Protein AF-A0A933YZV3-F1 (afdb_monomer)

Nearest PDB structures (foldseek):
  3caz-assembly1_A  TM=2.658E-01  e=4.835E+00  Galdieria sulphuraria

Secondary structure (DSSP, 8-state):
-HHHHHHHHHHHHHHHHTTT-TTHHHHHHHHHHHHHHHHHHHHTSS--HHHHHHHHHHHHHHHHHHHHHHHHHT-SS--SS-HHHHHHHHHHHHHHHHHHHHTT-THHHHHHHHHHHHHHHHHHHS---

Foldseek 3Di:
DVLVVVLVVLVVVLVVPVPPDPCSLLSVLVSQLSVLVVVCCVPVVDDDVLSNVLSVVSSVLSVVLSVVVVVQVPDPDHDPDPVNLLSVLVSLQSQLVSCCVVVVHCVSNVRSVVSSVVSVVVCVVDPPD

pLDDT: mean 77.7, std 8.04, range [41.53, 88.25]

Radius of gyration: 16.16 Å; Cα contacts (8 Å, |Δi|>4): 110; chains: 1; bounding box: 32×34×43 Å

Mean predicted aligned error: 8.41 Å

Sequence (129 aa):
MFAAVVLSALIALYDVYHKGNPFSVLLMAGCRLMVYVVAASGVAGNVSGAVMLAGSIQFGYIILLSMVARQENSRPQGYPFPVIPFMLAGICLLDGVCLAVLLQSGVWLVAGAAGTVMVMAGQRYVRGD

Structure (mmCIF, N/CA/C/O backbone):
data_AF-A0A933YZV3-F1
#
_entry.id   AF-A0A933YZV3-F1
#
loop_
_atom_site.group_PDB
_atom_site.id
_atom_site.type_symbol
_atom_site.label_atom_id
_atom_site.label_alt_id
_atom_site.label_comp_id
_atom_site.label_asym_id
_atom_site.label_entity_id
_atom_site.label_seq_id
_atom_site.pdbx_PDB_ins_code
_atom_site.Cartn_x
_atom_site.Cartn_y
_atom_site.Cartn_z
_atom_site.occupancy
_atom_site.B_iso_or_equiv
_atom_site.auth_seq_id
_atom_site.auth_comp_id
_atom_site.auth_asym_id
_atom_site.auth_atom_id
_atom_site.pdbx_PDB_model_num
ATOM 1 N N . MET A 1 1 ? -0.049 -17.061 -15.528 1.00 61.19 1 MET A N 1
ATOM 2 C CA . MET A 1 1 ? -1.407 -17.660 -15.568 1.00 61.19 1 MET A CA 1
ATOM 3 C C . MET A 1 1 ? -1.802 -18.261 -14.217 1.00 61.19 1 MET A C 1
ATOM 5 O O . MET A 1 1 ? -2.755 -17.772 -13.631 1.00 61.19 1 MET A O 1
ATOM 9 N N . PHE A 1 2 ? -1.047 -19.218 -13.658 1.00 73.38 2 PHE A N 1
ATOM 10 C CA . PHE A 1 2 ? -1.354 -19.835 -12.351 1.00 73.38 2 PHE A CA 1
ATOM 11 C C . PHE A 1 2 ? -1.512 -18.847 -11.179 1.00 73.38 2 PHE A C 1
ATOM 13 O O . PHE A 1 2 ? -2.450 -18.977 -10.401 1.00 73.38 2 PHE A O 1
ATOM 20 N N . ALA A 1 3 ? -0.662 -17.819 -11.079 1.00 71.06 3 ALA A N 1
ATOM 21 C CA . ALA A 1 3 ? -0.727 -16.849 -9.979 1.00 71.06 3 ALA A CA 1
ATOM 22 C C . ALA A 1 3 ? -2.057 -16.064 -9.927 1.00 71.06 3 ALA A C 1
ATOM 24 O O . ALA A 1 3 ? -2.571 -15.793 -8.847 1.00 71.06 3 ALA A O 1
ATOM 25 N N . ALA A 1 4 ? -2.661 -15.755 -11.081 1.00 73.75 4 ALA A N 1
ATOM 26 C CA . ALA A 1 4 ? -3.940 -15.041 -11.142 1.00 73.75 4 ALA A CA 1
ATOM 27 C C . ALA A 1 4 ? -5.117 -15.914 -10.672 1.00 73.75 4 ALA A C 1
ATOM 29 O O . ALA A 1 4 ? -6.042 -15.417 -10.029 1.00 73.75 4 ALA A O 1
ATOM 30 N N . VAL A 1 5 ? -5.059 -17.223 -10.945 1.00 78.94 5 VAL A N 1
ATOM 31 C CA . VAL A 1 5 ? -6.049 -18.194 -10.455 1.00 78.94 5 VAL A CA 1
ATOM 32 C C . VAL A 1 5 ? -5.946 -18.330 -8.936 1.00 78.94 5 VAL A C 1
ATOM 34 O O . VAL A 1 5 ? -6.964 -18.274 -8.252 1.00 78.94 5 VAL A O 1
ATOM 37 N N . VAL A 1 6 ? -4.723 -18.427 -8.400 1.00 77.81 6 VAL A N 1
ATOM 38 C CA . VAL A 1 6 ? -4.487 -18.492 -6.947 1.00 77.81 6 VAL A CA 1
ATOM 39 C C . VAL A 1 6 ? -4.959 -17.216 -6.249 1.00 77.81 6 VAL A C 1
ATOM 41 O O . VAL A 1 6 ? -5.623 -17.301 -5.219 1.00 77.81 6 VAL A O 1
ATOM 44 N N . LEU A 1 7 ? -4.691 -16.040 -6.826 1.00 78.06 7 LEU A N 1
ATOM 45 C CA . LEU A 1 7 ? -5.203 -14.769 -6.313 1.00 78.06 7 LEU A CA 1
ATOM 46 C C . LEU A 1 7 ? -6.739 -14.740 -6.307 1.00 78.06 7 LEU A C 1
ATOM 48 O O . LEU A 1 7 ? -7.341 -14.386 -5.300 1.00 78.06 7 LEU A O 1
ATOM 52 N N . SER A 1 8 ? -7.375 -15.138 -7.410 1.00 78.06 8 SER A N 1
ATOM 53 C CA . SER A 1 8 ? -8.841 -15.141 -7.518 1.00 78.06 8 SER A CA 1
ATOM 54 C C . SER A 1 8 ? -9.478 -16.087 -6.496 1.00 78.06 8 SER A C 1
ATOM 56 O O . SER A 1 8 ? -10.468 -15.734 -5.858 1.00 78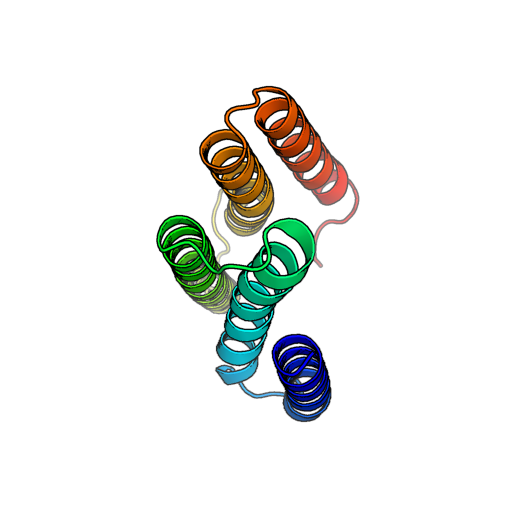.06 8 SER A O 1
ATOM 58 N N . ALA A 1 9 ? -8.872 -17.257 -6.280 1.00 79.38 9 ALA A N 1
ATOM 59 C CA . ALA A 1 9 ? -9.299 -18.198 -5.251 1.00 79.38 9 ALA A CA 1
ATOM 60 C C . ALA A 1 9 ? -9.128 -17.625 -3.833 1.00 79.38 9 ALA A C 1
ATOM 62 O O . ALA A 1 9 ? -10.028 -17.767 -3.011 1.00 79.38 9 ALA A O 1
ATOM 63 N N . LEU A 1 10 ? -8.012 -16.941 -3.553 1.00 76.94 10 LEU A N 1
ATOM 64 C CA . LEU A 1 10 ? -7.777 -16.264 -2.272 1.00 76.94 10 LEU A CA 1
ATOM 65 C C . LEU A 1 10 ? -8.811 -15.165 -1.997 1.00 76.94 10 LEU A C 1
ATOM 67 O O . LEU A 1 10 ? -9.270 -15.046 -0.864 1.00 76.94 10 LEU A O 1
ATOM 71 N N . ILE A 1 11 ? -9.206 -14.402 -3.019 1.00 80.50 11 ILE A N 1
ATOM 72 C CA . ILE A 1 11 ? -10.232 -13.356 -2.897 1.00 80.50 11 ILE A CA 1
ATOM 73 C C . ILE A 1 11 ? -11.601 -13.977 -2.598 1.00 80.50 11 ILE A C 1
ATOM 75 O O . ILE A 1 11 ? -12.276 -13.537 -1.671 1.00 80.50 11 ILE A O 1
ATOM 79 N N . ALA A 1 12 ? -11.995 -15.023 -3.331 1.00 81.81 12 ALA A N 1
ATOM 80 C CA . ALA A 1 12 ? -13.256 -15.724 -3.083 1.00 81.81 12 ALA A CA 1
ATOM 81 C C . ALA A 1 12 ? -13.286 -16.359 -1.681 1.00 81.81 12 ALA A C 1
ATOM 83 O O . ALA A 1 12 ? -14.291 -16.278 -0.977 1.00 81.81 12 ALA A O 1
ATOM 84 N N . LEU A 1 13 ? -12.166 -16.944 -1.243 1.00 77.62 13 LEU A N 1
ATOM 85 C CA . LEU A 1 13 ? -12.026 -17.489 0.105 1.00 77.62 13 LEU A CA 1
ATOM 86 C C . LEU A 1 13 ? -12.128 -16.383 1.163 1.00 77.62 13 LEU A C 1
ATOM 88 O O . LEU A 1 13 ? -12.829 -16.551 2.156 1.00 77.62 13 LEU A O 1
ATOM 92 N N . TYR A 1 14 ? -11.475 -15.239 0.952 1.00 73.94 14 TYR A N 1
ATOM 93 C CA . TYR A 1 14 ? -11.612 -14.086 1.839 1.00 73.94 14 TYR A CA 1
ATOM 94 C C . TYR A 1 14 ? -13.074 -13.648 1.962 1.00 73.94 14 TYR A C 1
ATOM 96 O O . TYR A 1 14 ? -13.556 -13.511 3.082 1.00 73.94 14 TYR A O 1
ATOM 104 N N . ASP A 1 15 ? -13.789 -13.493 0.845 1.00 77.12 15 ASP A N 1
ATOM 105 C CA . ASP A 1 15 ? -15.181 -13.031 0.838 1.00 77.12 15 ASP A CA 1
ATOM 106 C C . ASP A 1 15 ? -16.114 -13.981 1.608 1.00 77.12 15 ASP A C 1
ATOM 108 O O . ASP A 1 15 ? -16.939 -13.546 2.414 1.00 77.12 15 ASP A O 1
ATOM 112 N N . VAL A 1 16 ? -15.918 -15.294 1.468 1.00 73.38 16 VAL A N 1
ATOM 113 C CA . VAL A 1 16 ? -16.715 -16.295 2.195 1.00 73.38 16 VAL A CA 1
ATOM 114 C C . VAL A 1 16 ? -16.397 -16.302 3.695 1.00 73.38 16 VAL A C 1
ATOM 116 O O . VAL A 1 16 ? -17.307 -16.413 4.518 1.00 73.38 16 VAL A O 1
ATOM 119 N N . TYR A 1 17 ? -15.125 -16.156 4.075 1.00 72.62 17 TYR A N 1
ATOM 120 C CA . TYR A 1 17 ? -14.686 -16.249 5.472 1.00 72.62 17 TYR A CA 1
ATOM 121 C C . TYR A 1 17 ? -14.647 -14.898 6.216 1.00 72.62 17 TYR A C 1
ATOM 123 O O . TYR A 1 17 ? -14.385 -14.881 7.423 1.00 72.62 17 TYR A O 1
ATOM 131 N N . HIS A 1 18 ? -14.946 -13.767 5.556 1.00 69.88 18 HIS A N 1
ATOM 132 C CA . HIS A 1 18 ? -14.824 -12.433 6.164 1.00 69.88 18 HIS A CA 1
ATOM 133 C C . HIS A 1 18 ? -15.767 -12.204 7.358 1.00 69.88 18 HIS A C 1
ATOM 135 O O . HIS A 1 18 ? -15.451 -11.410 8.248 1.00 69.88 18 HIS A O 1
ATOM 141 N N . LYS A 1 19 ? -16.905 -12.910 7.417 1.00 50.69 19 LYS A N 1
ATOM 142 C CA . LYS A 1 19 ? -17.890 -12.784 8.499 1.00 50.69 19 LYS A CA 1
ATOM 143 C C . LYS A 1 19 ? -17.367 -13.402 9.800 1.00 50.69 19 LYS A C 1
ATOM 145 O O . LYS A 1 19 ? -17.561 -14.579 10.080 1.00 50.69 19 LYS A O 1
ATOM 150 N N . GLY A 1 20 ? -16.735 -12.566 10.621 1.00 57.75 20 GLY A N 1
ATOM 151 C CA . GLY A 1 20 ? -16.532 -12.809 12.053 1.00 57.75 20 GLY A CA 1
ATOM 152 C C . GLY A 1 20 ? -15.167 -13.358 12.467 1.00 57.75 20 GLY A C 1
ATOM 153 O O . GLY A 1 20 ? -14.915 -13.464 13.666 1.00 57.75 20 GLY A O 1
ATOM 154 N N . ASN A 1 21 ? -14.263 -13.663 11.528 1.00 66.50 21 ASN A N 1
ATOM 155 C CA . ASN A 1 21 ? -12.983 -14.288 11.860 1.00 66.50 21 ASN A CA 1
ATOM 156 C C . ASN A 1 21 ? -11.797 -13.300 11.731 1.00 66.50 21 ASN A C 1
ATOM 158 O O . ASN A 1 21 ? -11.562 -12.776 10.642 1.00 66.50 21 ASN A O 1
ATOM 162 N N . PRO A 1 22 ? -11.005 -13.035 12.793 1.00 65.25 22 PRO A N 1
ATOM 163 C CA . PRO A 1 22 ? -9.814 -12.173 12.720 1.00 65.25 22 PRO A CA 1
ATOM 164 C C . PRO A 1 22 ? -8.745 -12.657 11.723 1.00 65.25 22 PRO A C 1
ATOM 166 O O . PRO A 1 22 ? -7.907 -11.866 11.293 1.00 65.25 22 PRO A O 1
ATOM 169 N N . PHE A 1 23 ? -8.794 -13.925 11.303 1.00 68.50 23 PHE A N 1
ATOM 170 C CA . PHE A 1 23 ? -7.913 -14.477 10.268 1.00 68.50 23 PHE A CA 1
ATOM 171 C C . PHE A 1 23 ? -8.122 -13.874 8.870 1.00 68.50 23 PHE A C 1
ATOM 173 O O . PHE A 1 23 ? -7.226 -13.964 8.030 1.00 68.50 23 PHE A O 1
ATOM 180 N N . SER A 1 24 ? -9.246 -13.200 8.621 1.00 72.44 24 SER A N 1
ATOM 181 C CA . SER A 1 24 ? -9.532 -12.546 7.336 1.00 72.44 24 SER A CA 1
ATOM 182 C C . SER A 1 24 ? -8.506 -11.464 6.987 1.00 72.44 24 SER A C 1
ATOM 184 O O . SER A 1 24 ? -8.199 -11.256 5.817 1.00 72.44 24 SER A O 1
ATOM 186 N N . VAL A 1 25 ? -7.891 -10.832 7.990 1.00 77.56 25 VAL A N 1
ATOM 187 C CA . VAL A 1 25 ? -6.791 -9.870 7.799 1.00 77.56 25 VAL A CA 1
ATOM 188 C C . VAL A 1 25 ? -5.576 -10.543 7.163 1.00 77.56 25 VAL A C 1
ATOM 190 O O . VAL A 1 25 ? -4.941 -9.967 6.284 1.00 77.56 25 VAL A O 1
ATOM 193 N N . LEU A 1 26 ? -5.271 -11.777 7.574 1.00 77.56 26 LEU A N 1
ATOM 194 C CA . LEU A 1 26 ? -4.157 -12.546 7.025 1.00 77.56 26 LEU A CA 1
ATOM 195 C C . LEU A 1 26 ? -4.413 -12.898 5.555 1.00 77.56 26 LEU A C 1
ATOM 197 O O . LEU A 1 26 ? -3.509 -12.796 4.728 1.00 77.56 26 LEU A O 1
ATOM 201 N N . LEU A 1 27 ? -5.660 -13.253 5.224 1.00 77.81 27 LEU A N 1
ATOM 202 C CA . LEU A 1 27 ? -6.094 -13.497 3.846 1.00 77.81 27 LEU A CA 1
ATOM 203 C C . LEU A 1 27 ? -6.039 -12.220 2.997 1.00 77.81 27 LEU A C 1
ATOM 205 O O . LEU A 1 27 ? -5.541 -12.269 1.876 1.00 77.81 27 LEU A O 1
ATOM 209 N N . MET A 1 28 ? -6.464 -11.070 3.530 1.00 81.69 28 MET A N 1
ATOM 210 C CA . MET A 1 28 ? -6.372 -9.769 2.853 1.00 81.69 28 MET A CA 1
ATOM 211 C C . MET A 1 28 ? -4.914 -9.361 2.594 1.00 81.69 28 MET A C 1
ATOM 213 O O . MET A 1 28 ? -4.559 -8.966 1.480 1.00 81.69 28 MET A O 1
ATOM 217 N N . ALA A 1 29 ? -4.050 -9.492 3.604 1.00 82.62 29 ALA A N 1
ATOM 218 C CA . ALA A 1 29 ? -2.621 -9.236 3.473 1.00 82.62 29 ALA A CA 1
ATOM 219 C C . ALA A 1 29 ? -1.984 -10.189 2.444 1.00 82.62 29 ALA A C 1
ATOM 221 O O . ALA A 1 29 ? -1.201 -9.757 1.595 1.00 82.62 29 ALA A O 1
ATOM 222 N N . GLY A 1 30 ? -2.372 -11.469 2.467 1.00 79.94 30 GLY A N 1
ATOM 223 C CA . GLY A 1 30 ? -1.927 -12.489 1.517 1.00 79.94 30 GLY A CA 1
ATOM 224 C C . GLY A 1 30 ? -2.373 -12.209 0.081 1.00 79.94 30 GLY A C 1
ATOM 225 O O . GLY A 1 30 ? -1.562 -12.319 -0.839 1.00 79.94 30 GLY A O 1
ATOM 226 N N . CYS A 1 31 ? -3.618 -11.762 -0.120 1.00 80.75 31 CYS A N 1
ATOM 227 C CA . CYS A 1 31 ? -4.106 -11.301 -1.421 1.00 80.75 31 CYS A CA 1
ATOM 228 C C . CYS A 1 31 ? -3.227 -10.169 -1.947 1.00 80.75 31 CYS A C 1
ATOM 230 O O . CYS A 1 31 ? -2.805 -10.200 -3.100 1.00 80.75 31 CYS A O 1
ATOM 232 N N . ARG A 1 32 ? -2.886 -9.195 -1.097 1.00 82.25 32 ARG A N 1
ATOM 233 C CA . ARG A 1 32 ? -2.060 -8.063 -1.518 1.00 82.25 32 ARG A CA 1
ATOM 234 C C . ARG A 1 32 ? -0.641 -8.474 -1.904 1.00 82.25 32 ARG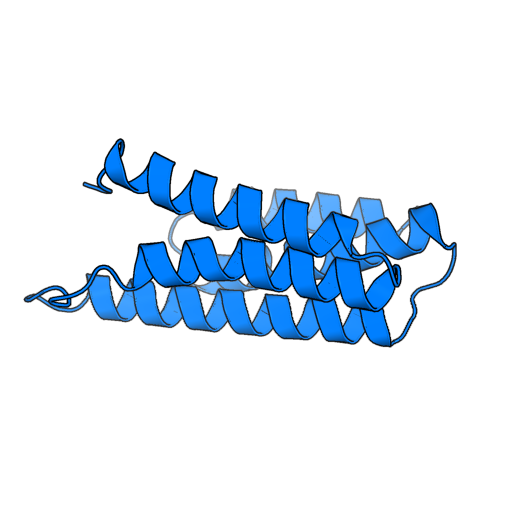 A C 1
ATOM 236 O O . ARG A 1 32 ? -0.135 -7.984 -2.908 1.00 82.25 32 ARG A O 1
ATOM 243 N N . LEU A 1 33 ? -0.028 -9.405 -1.176 1.00 82.19 33 LEU A N 1
ATOM 244 C CA . LEU A 1 33 ? 1.256 -9.993 -1.570 1.00 82.19 33 LEU A CA 1
ATOM 245 C C . LEU A 1 33 ? 1.140 -10.682 -2.939 1.00 82.19 33 LEU A C 1
ATOM 247 O O . LEU A 1 33 ? 1.954 -10.430 -3.829 1.00 82.19 33 LEU A O 1
ATOM 251 N N . MET A 1 34 ? 0.104 -11.501 -3.141 1.00 77.56 34 MET A N 1
ATOM 252 C CA . MET A 1 34 ? -0.132 -12.176 -4.421 1.00 77.56 34 MET A CA 1
ATOM 253 C C . MET A 1 34 ? -0.361 -11.190 -5.574 1.00 77.56 34 MET A C 1
ATOM 255 O O . MET A 1 34 ? 0.110 -11.457 -6.675 1.00 77.56 34 MET A O 1
ATOM 259 N N . VAL A 1 35 ? -0.993 -10.033 -5.347 1.00 82.12 35 VAL A N 1
ATOM 260 C CA . VAL A 1 35 ? -1.134 -8.982 -6.375 1.00 82.12 35 VAL A CA 1
ATOM 261 C C . VAL A 1 35 ? 0.233 -8.497 -6.863 1.00 82.12 35 VAL A C 1
ATOM 263 O O . VAL A 1 35 ? 0.431 -8.407 -8.073 1.00 82.12 35 VAL A O 1
ATOM 266 N N . TYR A 1 36 ? 1.197 -8.256 -5.966 1.00 81.00 36 TYR A N 1
ATOM 267 C CA . TYR A 1 36 ? 2.565 -7.878 -6.355 1.00 81.00 36 TYR A CA 1
ATOM 268 C C . TYR A 1 36 ? 3.235 -8.968 -7.205 1.00 81.00 36 TYR A C 1
ATOM 270 O O . TYR A 1 36 ? 3.854 -8.671 -8.228 1.00 81.00 36 TYR A O 1
ATOM 278 N N . VAL A 1 37 ? 3.065 -10.238 -6.825 1.00 80.88 37 VAL A N 1
ATOM 279 C CA . VAL A 1 37 ? 3.610 -11.389 -7.565 1.00 80.88 37 VAL A CA 1
ATOM 280 C C . VAL A 1 37 ? 2.965 -11.522 -8.948 1.00 80.88 37 VAL A C 1
ATOM 282 O O . VAL A 1 37 ? 3.673 -11.692 -9.942 1.00 80.88 37 VAL A O 1
ATOM 285 N N . VAL A 1 38 ? 1.637 -11.406 -9.039 1.00 82.19 38 VAL A N 1
ATOM 286 C CA . VAL A 1 38 ? 0.892 -11.460 -10.306 1.00 82.19 38 VAL A CA 1
ATOM 287 C C . VAL A 1 38 ? 1.298 -10.302 -11.214 1.00 82.19 38 VAL A C 1
ATOM 289 O O . VAL A 1 38 ? 1.619 -10.544 -12.378 1.00 82.19 38 VAL A O 1
ATOM 292 N N . ALA A 1 39 ? 1.352 -9.076 -10.690 1.00 81.75 39 ALA A N 1
ATOM 293 C CA . ALA A 1 39 ? 1.742 -7.890 -11.446 1.00 81.75 39 ALA A CA 1
ATOM 294 C C . ALA A 1 39 ? 3.173 -8.008 -11.993 1.00 81.75 39 ALA A C 1
ATOM 296 O O . ALA A 1 39 ? 3.388 -7.810 -13.188 1.00 81.75 39 ALA A O 1
ATOM 297 N N . ALA A 1 40 ? 4.137 -8.421 -11.164 1.00 81.06 40 ALA A N 1
ATOM 298 C CA . ALA A 1 40 ? 5.509 -8.645 -11.619 1.00 81.06 40 ALA A CA 1
ATOM 299 C C . ALA A 1 40 ? 5.599 -9.766 -12.663 1.00 81.06 40 ALA A C 1
ATOM 301 O O . ALA A 1 40 ? 6.282 -9.610 -13.675 1.00 81.06 40 ALA A O 1
ATOM 302 N N . SER A 1 41 ? 4.854 -10.861 -12.475 1.00 79.31 41 SER A N 1
ATOM 303 C CA . SER A 1 41 ? 4.806 -11.948 -13.459 1.00 79.31 41 SER A CA 1
ATOM 304 C C . SER A 1 41 ? 4.201 -11.515 -14.799 1.00 79.31 41 SER A C 1
ATOM 306 O O . SER A 1 41 ? 4.618 -12.017 -15.838 1.00 79.31 41 SER A O 1
ATOM 308 N N . GLY A 1 42 ? 3.243 -10.582 -14.790 1.00 79.00 42 GLY A N 1
ATOM 309 C CA . GLY A 1 42 ? 2.592 -10.071 -15.996 1.00 79.00 42 GLY A CA 1
ATOM 310 C C . GLY A 1 42 ? 3.417 -9.020 -16.737 1.00 79.00 42 GLY A C 1
ATOM 311 O O . GLY A 1 42 ? 3.425 -9.021 -17.963 1.00 79.00 42 GLY A O 1
ATOM 312 N N . VAL A 1 43 ? 4.118 -8.146 -16.010 1.00 79.50 43 VAL A N 1
ATOM 313 C CA . VAL A 1 43 ? 4.902 -7.046 -16.599 1.00 79.50 43 VAL A CA 1
ATOM 314 C C . VAL A 1 43 ? 6.318 -7.487 -16.969 1.00 79.50 43 VAL A C 1
ATOM 316 O O . VAL A 1 43 ? 6.784 -7.192 -18.064 1.00 79.50 43 VAL A O 1
ATOM 319 N N . ALA A 1 44 ? 7.011 -8.184 -16.067 1.00 75.62 44 ALA A N 1
ATOM 320 C CA . ALA A 1 44 ? 8.427 -8.521 -16.224 1.00 75.62 44 ALA A CA 1
ATOM 321 C C . ALA A 1 44 ? 8.669 -9.992 -16.602 1.00 75.62 44 ALA A C 1
ATOM 323 O O . ALA A 1 44 ? 9.795 -10.363 -16.921 1.00 75.62 44 ALA A O 1
ATOM 324 N N . GLY A 1 45 ? 7.651 -10.859 -16.516 1.00 73.25 45 GLY A N 1
ATOM 325 C CA . GLY A 1 45 ? 7.787 -12.301 -16.764 1.00 73.25 45 GLY A CA 1
ATOM 326 C C . GLY A 1 45 ? 8.598 -13.061 -15.703 1.00 73.25 45 GLY A C 1
ATOM 327 O O . GLY A 1 45 ? 8.662 -14.288 -15.745 1.00 73.25 45 GLY A O 1
ATOM 328 N N . ASN A 1 46 ? 9.192 -12.361 -14.732 1.00 73.75 46 ASN A N 1
ATOM 329 C CA . ASN A 1 46 ? 9.979 -12.927 -13.642 1.00 73.75 46 ASN A CA 1
ATOM 330 C C . ASN A 1 46 ? 9.655 -12.216 -12.319 1.00 73.75 46 ASN A C 1
ATOM 332 O O . ASN A 1 46 ? 9.353 -11.021 -12.291 1.00 73.75 46 ASN A O 1
ATOM 336 N N . VAL A 1 47 ? 9.715 -12.955 -11.213 1.00 76.19 47 VAL A N 1
ATOM 337 C CA . VAL A 1 47 ? 9.461 -12.428 -9.872 1.00 76.19 47 VAL A CA 1
ATOM 338 C C . VAL A 1 47 ? 10.805 -12.093 -9.233 1.00 76.19 47 VAL A C 1
ATOM 340 O O . VAL A 1 47 ? 11.491 -12.961 -8.702 1.00 76.19 47 VAL A O 1
ATOM 343 N N . SER A 1 48 ? 11.187 -10.816 -9.289 1.00 80.38 48 SER A N 1
ATOM 344 C CA . SER A 1 48 ? 12.391 -10.334 -8.607 1.00 80.38 48 SER A CA 1
ATOM 345 C C . SER A 1 48 ? 12.234 -10.433 -7.087 1.00 80.38 48 SER A C 1
ATOM 347 O O . SER A 1 48 ? 11.168 -10.129 -6.541 1.00 80.38 48 SER A O 1
ATOM 349 N N . GLY A 1 49 ? 13.315 -10.781 -6.381 1.00 81.06 49 GLY A N 1
ATOM 350 C CA . GLY A 1 49 ? 13.340 -10.813 -4.914 1.00 81.06 49 GLY A CA 1
ATOM 351 C C . GLY A 1 49 ? 12.925 -9.480 -4.276 1.00 81.06 49 GLY A C 1
ATOM 352 O O . GLY A 1 49 ? 12.316 -9.472 -3.208 1.00 81.06 49 GLY A O 1
ATOM 353 N N . ALA A 1 50 ? 13.148 -8.357 -4.968 1.00 79.44 50 ALA A N 1
ATOM 354 C CA . ALA A 1 50 ? 12.705 -7.037 -4.525 1.00 79.44 50 ALA A CA 1
ATOM 355 C C . ALA A 1 50 ? 11.169 -6.906 -4.469 1.00 79.44 50 ALA A C 1
ATOM 357 O O . ALA A 1 50 ? 10.637 -6.295 -3.544 1.00 79.44 50 ALA A O 1
ATOM 358 N N . VAL A 1 51 ? 10.442 -7.526 -5.407 1.00 81.62 51 VAL A N 1
ATOM 359 C CA . VAL A 1 51 ? 8.967 -7.551 -5.413 1.00 81.62 51 VAL A CA 1
ATOM 360 C C . VAL A 1 51 ? 8.452 -8.402 -4.256 1.00 81.62 51 VAL A C 1
ATOM 362 O O . VAL A 1 51 ? 7.488 -8.031 -3.588 1.00 81.62 51 VAL A O 1
ATOM 365 N N . MET A 1 52 ? 9.119 -9.526 -3.985 1.00 83.69 52 MET A N 1
ATOM 366 C CA . MET A 1 52 ? 8.764 -10.407 -2.874 1.00 83.69 52 MET A CA 1
ATOM 367 C C . MET A 1 52 ? 8.993 -9.720 -1.519 1.00 83.69 52 MET A C 1
ATOM 369 O O . MET A 1 52 ? 8.153 -9.829 -0.624 1.00 83.69 52 MET A O 1
ATOM 373 N N . LEU A 1 53 ? 10.081 -8.952 -1.390 1.00 85.75 53 LEU A N 1
ATOM 374 C CA . LEU A 1 53 ? 10.338 -8.101 -0.226 1.00 85.75 53 LEU A CA 1
ATOM 375 C C . LEU A 1 53 ? 9.279 -7.003 -0.078 1.00 85.75 53 LEU A C 1
ATOM 377 O O . LEU A 1 53 ? 8.716 -6.869 1.005 1.00 85.75 53 LEU A O 1
ATOM 381 N N . ALA A 1 54 ? 8.949 -6.273 -1.149 1.00 84.75 54 ALA A N 1
ATOM 382 C CA . ALA A 1 54 ? 7.904 -5.244 -1.122 1.00 84.75 54 ALA A CA 1
ATOM 383 C C . ALA A 1 54 ? 6.543 -5.818 -0.683 1.00 84.75 54 ALA A C 1
ATOM 385 O O . ALA A 1 54 ? 5.901 -5.282 0.222 1.00 84.75 54 ALA A O 1
ATOM 386 N N . GLY A 1 55 ? 6.146 -6.964 -1.246 1.00 83.75 55 GLY A N 1
ATOM 387 C CA . GLY A 1 55 ? 4.928 -7.672 -0.849 1.00 83.75 55 GLY A CA 1
ATOM 388 C C . GLY A 1 55 ? 4.949 -8.132 0.614 1.00 83.75 55 GLY A C 1
ATOM 389 O O . GLY A 1 55 ? 3.935 -8.024 1.300 1.00 83.75 55 GLY A O 1
ATOM 390 N N . SER A 1 56 ? 6.103 -8.581 1.118 1.00 85.88 56 SER A N 1
ATOM 391 C CA . SER A 1 56 ? 6.273 -9.005 2.518 1.00 85.88 56 SER A CA 1
ATOM 392 C C . SER A 1 56 ? 6.198 -7.832 3.502 1.00 85.88 56 SER A C 1
ATOM 394 O O . SER A 1 56 ? 5.570 -7.950 4.555 1.00 85.88 56 SER A O 1
ATOM 396 N N . ILE A 1 57 ? 6.779 -6.679 3.150 1.00 88.25 57 ILE A N 1
ATOM 397 C CA . ILE A 1 57 ? 6.666 -5.445 3.942 1.00 88.25 57 ILE A CA 1
ATOM 398 C C . ILE A 1 57 ? 5.196 -5.019 4.020 1.00 88.25 57 ILE A C 1
ATOM 400 O O . ILE A 1 57 ? 4.687 -4.760 5.112 1.00 88.25 57 ILE A O 1
ATOM 404 N N . GLN A 1 58 ? 4.490 -5.021 2.886 1.00 84.19 58 GLN A N 1
ATOM 405 C CA . GLN A 1 58 ? 3.080 -4.631 2.830 1.00 84.19 58 GLN A CA 1
ATOM 406 C C . GLN A 1 58 ? 2.177 -5.612 3.592 1.00 84.19 58 GLN A C 1
ATOM 408 O O . GLN A 1 58 ? 1.225 -5.197 4.256 1.00 84.19 58 GLN A O 1
ATOM 413 N N . PHE A 1 59 ? 2.504 -6.906 3.554 1.00 86.75 59 PHE A N 1
ATOM 414 C CA . PHE A 1 59 ? 1.839 -7.936 4.348 1.00 86.75 59 PHE A CA 1
ATOM 415 C C . PHE A 1 59 ? 1.966 -7.652 5.852 1.00 86.75 59 PHE A C 1
ATOM 417 O O . PHE A 1 59 ? 0.958 -7.595 6.560 1.00 86.75 59 PHE A O 1
ATOM 424 N N . GLY A 1 60 ? 3.190 -7.403 6.331 1.00 86.75 60 GLY A N 1
ATOM 425 C CA . GLY A 1 60 ? 3.439 -7.049 7.729 1.00 86.75 60 GLY A CA 1
ATOM 426 C C . GLY A 1 60 ? 2.738 -5.752 8.139 1.00 86.75 60 GLY A C 1
ATOM 427 O O . GLY A 1 60 ? 2.135 -5.689 9.211 1.00 86.75 60 GLY A O 1
ATOM 428 N N . TYR A 1 61 ? 2.742 -4.744 7.264 1.00 87.12 61 TYR A N 1
ATOM 429 C CA . TYR A 1 61 ? 2.083 -3.464 7.518 1.00 87.12 61 TYR A CA 1
ATOM 430 C C . TYR A 1 61 ? 0.569 -3.612 7.712 1.00 87.12 61 TYR A C 1
ATOM 432 O O . TYR A 1 61 ? 0.013 -3.037 8.647 1.00 87.12 61 TYR A O 1
ATOM 440 N N . ILE A 1 62 ? -0.104 -4.420 6.883 1.00 86.38 62 ILE A N 1
ATOM 441 C CA . ILE A 1 62 ? -1.550 -4.667 7.021 1.00 86.38 62 ILE A CA 1
ATOM 442 C C . ILE A 1 62 ? -1.869 -5.375 8.340 1.00 86.38 62 ILE A C 1
ATOM 444 O O . ILE A 1 62 ? -2.832 -5.005 9.014 1.00 86.38 62 ILE A O 1
ATOM 448 N N . ILE A 1 63 ? -1.057 -6.361 8.733 1.00 85.38 63 ILE A N 1
ATOM 449 C CA . ILE A 1 63 ? -1.238 -7.056 10.013 1.00 85.38 63 ILE A CA 1
ATOM 450 C C . ILE A 1 63 ? -1.099 -6.068 11.173 1.00 85.38 63 ILE A C 1
ATOM 452 O O . ILE A 1 63 ? -1.975 -6.020 12.036 1.00 85.38 63 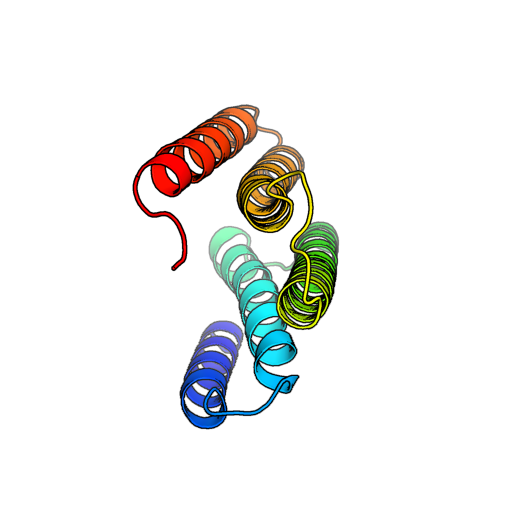ILE A O 1
ATOM 456 N N . LEU A 1 64 ? -0.044 -5.247 11.175 1.00 86.31 64 LEU A N 1
ATOM 457 C CA . LEU A 1 64 ? 0.171 -4.231 12.208 1.00 86.31 64 LEU A CA 1
ATOM 458 C C . LEU A 1 64 ? -0.984 -3.231 12.269 1.00 86.31 64 LEU A C 1
ATOM 460 O O . LEU A 1 64 ? -1.499 -2.972 13.354 1.00 86.31 64 LEU A O 1
ATOM 464 N N . LEU A 1 65 ? -1.435 -2.720 11.121 1.00 84.56 65 LEU A N 1
ATOM 465 C CA . LEU A 1 65 ? -2.573 -1.805 11.050 1.00 84.56 65 LEU A CA 1
ATOM 466 C C . LEU A 1 65 ? -3.821 -2.436 11.656 1.00 84.56 65 LEU A C 1
ATOM 468 O O . LEU A 1 65 ? -4.481 -1.805 12.477 1.00 84.56 65 LEU A O 1
ATOM 472 N N . SER A 1 66 ? -4.134 -3.684 11.310 1.00 84.44 66 SER A N 1
ATOM 473 C CA . SER A 1 66 ? -5.328 -4.328 11.848 1.00 84.44 66 SER A CA 1
ATOM 474 C C . SER A 1 66 ? -5.227 -4.624 13.345 1.00 84.44 66 SER A C 1
ATOM 476 O O . SER A 1 66 ? -6.246 -4.565 14.036 1.00 84.44 66 SER A O 1
ATOM 478 N N . MET A 1 67 ? -4.033 -4.941 13.851 1.00 83.62 67 MET A N 1
ATOM 479 C CA . MET A 1 67 ? -3.795 -5.111 15.287 1.00 83.62 67 MET A CA 1
ATOM 480 C C . MET A 1 67 ? -3.998 -3.785 16.025 1.00 83.62 67 MET A C 1
ATOM 482 O O . MET A 1 67 ? -4.696 -3.754 17.037 1.00 83.62 67 MET A O 1
ATOM 486 N N . VAL A 1 68 ? -3.459 -2.685 15.487 1.00 85.00 68 VAL A N 1
ATOM 487 C CA . VAL A 1 68 ? -3.644 -1.331 16.035 1.00 85.00 68 VAL A CA 1
ATOM 488 C C . VAL A 1 68 ? -5.116 -0.923 15.995 1.00 85.00 68 VAL A C 1
ATOM 490 O O . VAL A 1 68 ? -5.647 -0.496 17.015 1.00 85.00 68 VAL A O 1
ATOM 493 N N . ALA A 1 69 ? -5.804 -1.137 14.872 1.00 81.12 69 ALA A N 1
ATOM 494 C CA . ALA A 1 69 ? -7.222 -0.813 14.728 1.00 81.12 69 ALA A CA 1
ATOM 495 C C . ALA A 1 69 ? -8.098 -1.595 15.721 1.00 81.12 69 ALA A C 1
ATOM 497 O O . ALA A 1 69 ? -8.996 -1.031 16.344 1.00 81.12 69 ALA A O 1
ATOM 498 N N . ARG A 1 70 ? -7.818 -2.889 15.931 1.00 79.62 70 ARG A N 1
ATOM 499 C CA . ARG A 1 70 ? -8.545 -3.707 16.915 1.00 79.62 70 ARG A CA 1
ATOM 500 C C . ARG A 1 70 ? -8.246 -3.276 18.352 1.00 79.62 70 ARG A C 1
ATOM 502 O O . ARG A 1 70 ? -9.156 -3.277 19.182 1.00 79.62 70 ARG A O 1
ATOM 509 N N . GLN A 1 71 ? -7.000 -2.905 18.641 1.00 81.75 71 GLN A N 1
ATOM 510 C CA . GLN A 1 71 ? -6.601 -2.385 19.947 1.00 81.75 71 GLN A CA 1
ATOM 511 C C . GLN A 1 71 ? -7.276 -1.041 20.249 1.00 81.75 71 GLN A C 1
ATOM 513 O O . GLN A 1 71 ? -7.706 -0.817 21.379 1.00 81.75 71 GLN A O 1
ATOM 518 N N . GLU A 1 72 ? -7.398 -0.168 19.248 1.00 80.50 72 GLU A N 1
ATOM 519 C CA . GLU A 1 72 ? -8.102 1.110 19.351 1.00 80.50 72 GLU A CA 1
ATOM 520 C C . GLU A 1 72 ? -9.607 0.903 19.564 1.00 80.50 72 GLU A C 1
ATOM 522 O O . GLU A 1 72 ? -10.155 1.454 20.511 1.00 80.50 72 GLU A O 1
ATOM 527 N N . ASN A 1 73 ? -10.245 0.013 18.796 1.00 77.00 73 ASN A N 1
ATOM 528 C CA . ASN A 1 73 ? -11.663 -0.325 18.968 1.00 77.00 73 ASN A CA 1
ATOM 529 C C . ASN A 1 73 ? -11.978 -0.991 20.323 1.00 77.00 73 ASN A C 1
ATOM 531 O O . ASN A 1 73 ? -13.099 -0.920 20.812 1.00 77.00 73 ASN A O 1
ATOM 535 N N . SER A 1 74 ? -11.000 -1.668 20.932 1.00 77.44 74 SER A N 1
ATOM 536 C CA . SER A 1 74 ? -11.164 -2.309 22.247 1.00 77.44 74 SER A CA 1
ATOM 537 C C . SER A 1 74 ? -10.928 -1.342 23.414 1.00 77.44 74 SER A C 1
ATOM 539 O O . SER A 1 74 ? -11.163 -1.709 24.567 1.00 77.44 74 SER A O 1
ATOM 541 N N . ARG A 1 75 ? -10.437 -0.121 23.155 1.00 75.62 75 ARG A N 1
ATOM 542 C CA . ARG A 1 75 ? -10.222 0.891 24.193 1.00 75.62 75 ARG A CA 1
ATOM 543 C C . ARG A 1 75 ? -11.484 1.745 24.383 1.00 75.62 75 ARG A C 1
ATOM 545 O O . ARG A 1 75 ? -11.997 2.286 23.414 1.00 75.62 75 ARG A O 1
ATOM 552 N N . PRO A 1 76 ? -11.943 1.953 25.632 1.00 63.12 76 PRO A N 1
ATOM 553 C CA . PRO A 1 76 ? -13.113 2.788 25.922 1.00 63.12 76 PRO A CA 1
ATOM 554 C C . PRO A 1 76 ? -12.852 4.292 25.739 1.00 63.12 76 PRO A C 1
ATOM 556 O O . PRO A 1 76 ? -13.786 5.078 25.652 1.00 63.12 76 PRO A O 1
ATOM 559 N N . GLN A 1 77 ? -11.582 4.696 25.700 1.00 63.22 77 GLN A N 1
ATOM 560 C CA . GLN A 1 77 ? -11.134 6.050 25.399 1.00 63.22 77 GLN A CA 1
ATOM 561 C C . GLN A 1 77 ? -10.274 5.928 24.136 1.00 63.22 77 GLN A C 1
ATOM 563 O O . GLN A 1 77 ? -9.179 5.357 24.198 1.00 63.22 77 GLN A O 1
ATOM 568 N N . GLY A 1 78 ? -10.800 6.364 22.988 1.00 62.97 78 GLY A N 1
ATOM 569 C CA . GLY A 1 78 ? -10.069 6.356 21.716 1.00 62.97 78 GLY A CA 1
ATOM 570 C C . GLY A 1 78 ? -8.754 7.140 21.808 1.00 62.97 78 GLY A C 1
ATOM 571 O O . GLY A 1 78 ? -8.535 7.909 22.749 1.00 62.97 78 GLY A O 1
ATOM 572 N N . TYR A 1 79 ? -7.842 6.945 20.854 1.00 63.81 79 TYR A N 1
ATOM 573 C CA . TYR A 1 79 ? -6.601 7.720 20.850 1.00 63.81 79 TYR A CA 1
ATOM 574 C C . TYR A 1 79 ? -6.893 9.222 20.647 1.00 63.81 79 TYR A C 1
ATOM 576 O O . TYR A 1 79 ? -7.785 9.581 19.880 1.00 63.81 79 TYR A O 1
ATOM 584 N N . PRO A 1 80 ? -6.120 10.128 21.280 1.00 63.78 80 PRO A N 1
ATOM 585 C CA . PRO A 1 80 ? -6.268 11.574 21.076 1.00 63.78 80 PRO A CA 1
ATOM 586 C C . PRO A 1 80 ? -5.887 12.021 19.655 1.00 63.78 80 PRO A C 1
ATOM 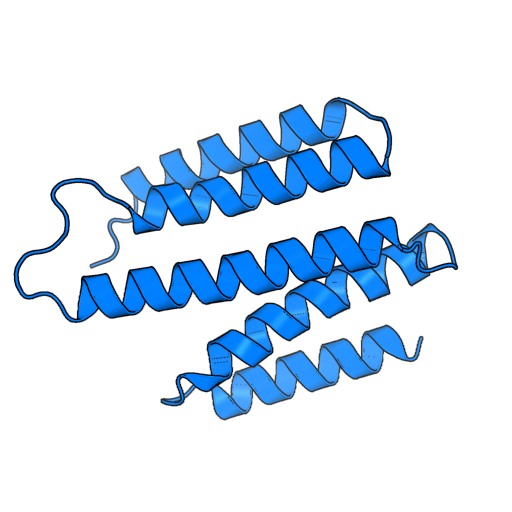588 O O . PRO A 1 80 ? -6.212 13.133 19.248 1.00 63.78 80 PRO A O 1
ATOM 591 N N . PHE A 1 81 ? -5.205 11.158 18.897 1.00 65.31 81 PHE A N 1
ATOM 592 C CA . PHE A 1 81 ? -4.841 11.380 17.505 1.00 65.31 81 PHE A CA 1
ATOM 593 C C . PHE A 1 81 ? -5.456 10.298 16.621 1.00 65.31 81 PHE A C 1
ATOM 595 O O . PHE A 1 81 ? -5.512 9.142 17.037 1.00 65.31 81 PHE A O 1
ATOM 602 N N . PRO A 1 82 ? -5.868 10.637 15.391 1.00 73.81 82 PRO A N 1
ATOM 603 C CA . PRO A 1 82 ? -6.499 9.691 14.489 1.00 73.81 82 PRO A CA 1
ATOM 604 C C . PRO A 1 82 ? -5.414 8.786 13.860 1.00 73.81 82 PRO A C 1
ATOM 606 O O . PRO A 1 82 ? -4.893 9.053 12.776 1.00 73.81 82 PRO A O 1
ATOM 609 N N . VAL A 1 83 ? -5.023 7.727 14.584 1.00 78.75 83 VAL A N 1
ATOM 610 C CA . VAL A 1 83 ? -3.903 6.834 14.222 1.00 78.75 83 VAL A CA 1
ATOM 611 C C . VAL A 1 83 ? -4.248 5.976 13.006 1.00 78.75 83 VAL A C 1
ATOM 613 O O . VAL A 1 83 ? -3.460 5.908 12.064 1.00 78.75 83 VAL A O 1
ATOM 616 N N . ILE A 1 84 ? -5.440 5.374 12.984 1.00 79.81 84 ILE A N 1
ATOM 617 C CA . ILE A 1 84 ? -5.928 4.552 11.864 1.00 79.81 84 ILE A CA 1
ATOM 618 C C . ILE A 1 84 ? -5.855 5.291 10.516 1.00 79.81 84 ILE A C 1
ATOM 620 O O . ILE A 1 84 ? -5.269 4.739 9.585 1.00 79.81 84 ILE A O 1
ATOM 624 N N . PRO A 1 85 ? -6.386 6.520 10.360 1.00 79.94 85 PRO A N 1
ATOM 625 C CA . PRO A 1 85 ? -6.304 7.237 9.090 1.00 79.94 85 PRO A CA 1
ATOM 626 C C . PRO A 1 85 ? -4.870 7.600 8.690 1.00 79.94 85 PRO A C 1
ATOM 628 O O . PRO A 1 85 ? -4.525 7.523 7.511 1.00 79.94 85 PRO A O 1
ATOM 631 N N . PHE A 1 86 ? -3.990 7.896 9.650 1.00 81.81 86 PHE A N 1
ATOM 632 C CA . PHE A 1 86 ? -2.572 8.096 9.346 1.00 81.81 86 PHE A CA 1
ATOM 633 C C . PHE A 1 86 ? -1.905 6.803 8.853 1.00 81.81 86 PHE A C 1
ATOM 635 O O . PHE A 1 86 ? -1.158 6.828 7.876 1.00 81.81 86 PHE A O 1
ATOM 642 N N . MET A 1 87 ? -2.213 5.659 9.474 1.00 84.06 87 MET A N 1
ATOM 643 C CA . MET A 1 87 ? -1.728 4.354 9.014 1.00 84.06 87 MET A CA 1
ATOM 644 C C . MET A 1 87 ? -2.304 3.981 7.641 1.00 84.06 87 MET A C 1
ATOM 646 O O . MET A 1 87 ? -1.584 3.480 6.783 1.00 84.06 87 MET A O 1
ATOM 650 N N . LEU A 1 88 ? -3.579 4.275 7.383 1.00 82.56 88 LEU A N 1
ATOM 651 C CA . LEU A 1 88 ? -4.199 4.060 6.073 1.00 82.56 88 LEU A CA 1
A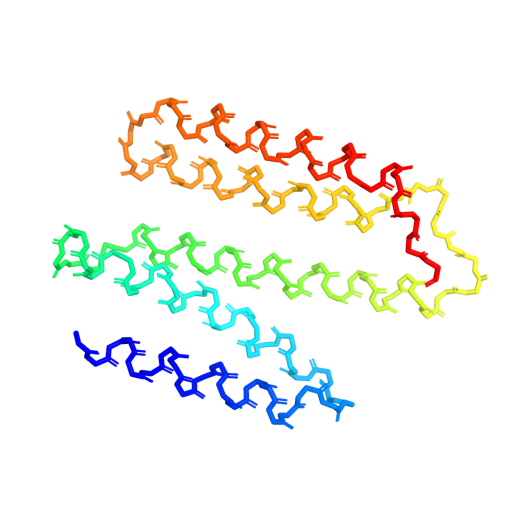TOM 652 C C . LEU A 1 88 ? -3.548 4.919 4.988 1.00 82.56 88 LEU A C 1
ATOM 654 O O . LEU A 1 88 ? -3.256 4.412 3.909 1.00 82.56 88 LEU A O 1
ATOM 658 N N . ALA A 1 89 ? -3.257 6.187 5.272 1.00 84.31 89 ALA A N 1
ATOM 659 C CA . ALA A 1 89 ? -2.517 7.045 4.353 1.00 84.31 89 ALA A CA 1
ATOM 660 C C . ALA A 1 89 ? -1.080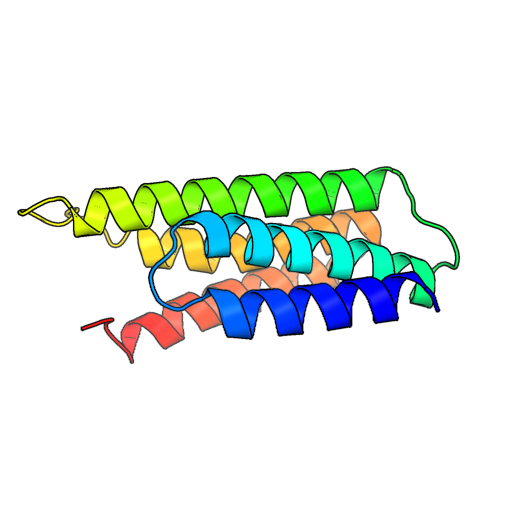 6.526 4.134 1.00 84.31 89 ALA A C 1
ATOM 662 O O . ALA A 1 89 ? -0.578 6.520 3.008 1.00 84.31 89 ALA A O 1
ATOM 663 N N . GLY A 1 90 ? -0.453 6.001 5.193 1.00 84.44 90 GLY A N 1
ATOM 664 C CA . GLY A 1 90 ? 0.866 5.371 5.148 1.00 84.44 90 GLY A CA 1
ATOM 665 C C . GLY A 1 90 ? 0.962 4.219 4.147 1.00 84.44 90 GLY A C 1
ATOM 666 O O . GLY A 1 90 ? 1.999 4.077 3.506 1.00 84.44 90 GLY A O 1
ATOM 667 N N . ILE A 1 91 ? -0.122 3.467 3.928 1.00 84.94 91 ILE A N 1
ATOM 668 C CA . ILE A 1 91 ? -0.189 2.412 2.906 1.00 84.94 91 ILE A CA 1
ATOM 669 C C . ILE A 1 91 ? 0.137 2.953 1.509 1.00 84.94 91 ILE A C 1
ATOM 671 O O . ILE A 1 91 ? 0.926 2.337 0.794 1.00 84.94 91 ILE A O 1
ATOM 675 N N . CYS A 1 92 ? -0.495 4.059 1.098 1.00 83.19 92 CYS A N 1
ATOM 676 C CA . CYS A 1 92 ? -0.313 4.646 -0.235 1.00 83.19 92 CYS A CA 1
ATOM 677 C C . CYS A 1 92 ? 1.108 5.174 -0.423 1.00 83.19 92 CYS A C 1
ATOM 679 O O . CYS A 1 92 ? 1.687 5.041 -1.501 1.00 83.19 92 CYS A O 1
ATOM 681 N N . LEU A 1 93 ? 1.676 5.739 0.641 1.00 83.88 93 LEU A N 1
ATOM 682 C CA . LEU A 1 93 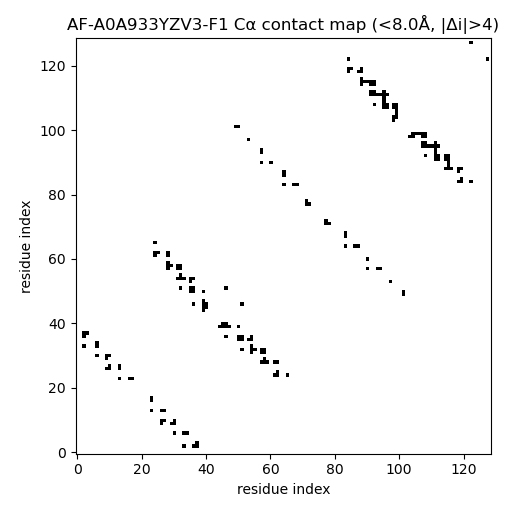? 3.047 6.222 0.643 1.00 83.88 93 LEU A CA 1
ATOM 683 C C . LEU A 1 93 ? 4.040 5.061 0.504 1.00 83.88 93 LEU A C 1
ATOM 685 O O . LEU A 1 93 ? 4.944 5.131 -0.325 1.00 83.88 93 LEU A O 1
ATOM 689 N N . LEU A 1 94 ? 3.831 3.970 1.248 1.00 85.25 94 LEU A N 1
ATOM 690 C CA . LEU A 1 94 ? 4.633 2.746 1.156 1.00 85.25 94 LEU A CA 1
ATOM 691 C C . LEU A 1 94 ? 4.581 2.135 -0.249 1.00 85.25 94 LEU A C 1
ATOM 693 O O . LEU A 1 94 ? 5.622 1.804 -0.809 1.00 85.25 94 LEU A O 1
ATOM 697 N N . ASP A 1 95 ? 3.387 2.056 -0.843 1.00 82.19 95 ASP A N 1
ATOM 698 C CA . ASP A 1 95 ? 3.180 1.544 -2.204 1.00 82.19 95 ASP A CA 1
ATOM 699 C C . ASP A 1 95 ? 3.922 2.409 -3.243 1.00 82.19 95 ASP A C 1
ATOM 701 O O . ASP A 1 95 ? 4.677 1.894 -4.068 1.00 82.19 95 ASP A O 1
ATOM 705 N N . GLY A 1 96 ? 3.796 3.739 -3.145 1.00 81.31 96 GLY A N 1
ATOM 706 C CA . GLY A 1 96 ? 4.492 4.679 -4.027 1.00 81.31 96 GLY A CA 1
ATOM 707 C C . GLY A 1 96 ? 6.015 4.632 -3.894 1.00 81.31 96 GLY A C 1
ATOM 708 O O . GLY A 1 96 ? 6.716 4.672 -4.905 1.00 81.31 96 GLY A O 1
ATOM 709 N N . VAL A 1 97 ? 6.540 4.491 -2.672 1.00 82.56 97 VAL A N 1
ATOM 710 C CA . VAL A 1 97 ? 7.981 4.313 -2.424 1.00 82.56 97 VAL A CA 1
ATOM 711 C C . VAL A 1 97 ? 8.469 2.983 -2.994 1.00 82.56 97 VAL A C 1
ATOM 713 O O . VAL A 1 97 ? 9.472 2.967 -3.706 1.00 82.56 97 VAL A O 1
ATOM 716 N N . CYS A 1 98 ? 7.759 1.877 -2.751 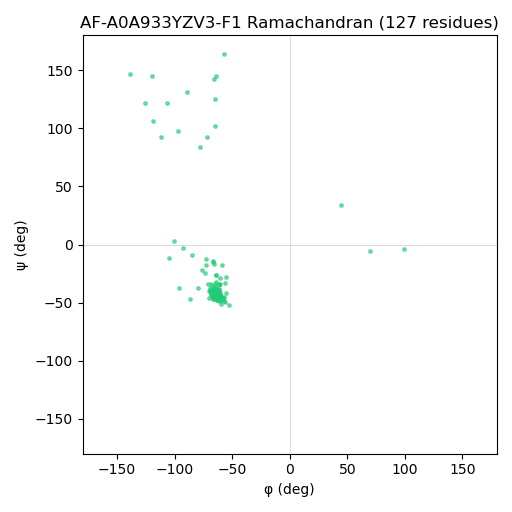1.00 81.75 98 CYS A N 1
ATOM 717 C CA . CYS A 1 98 ? 8.110 0.573 -3.313 1.00 81.75 98 CYS A CA 1
ATOM 718 C C . CYS A 1 98 ? 8.146 0.612 -4.845 1.00 81.75 98 CYS A C 1
ATOM 720 O O . CYS A 1 98 ? 9.117 0.149 -5.441 1.00 81.75 98 CYS A O 1
ATOM 722 N N . LEU A 1 99 ? 7.137 1.205 -5.487 1.00 79.31 99 LEU A N 1
ATOM 723 C CA . LEU A 1 99 ? 7.092 1.334 -6.944 1.00 79.31 99 LEU A CA 1
ATOM 724 C C . LEU A 1 99 ? 8.182 2.264 -7.483 1.00 79.31 99 LEU A C 1
ATOM 726 O O . LEU A 1 99 ? 8.802 1.944 -8.494 1.00 79.31 99 LEU A O 1
ATOM 730 N N . ALA A 1 100 ? 8.472 3.369 -6.798 1.00 82.75 100 ALA A N 1
ATOM 731 C CA . ALA A 1 100 ? 9.547 4.272 -7.195 1.00 82.75 100 ALA A CA 1
ATOM 732 C C . ALA A 1 100 ? 10.924 3.604 -7.137 1.00 82.75 100 ALA A C 1
ATOM 734 O O . ALA A 1 100 ? 11.732 3.792 -8.047 1.00 82.75 100 ALA A O 1
ATOM 735 N N . VAL A 1 101 ? 11.173 2.794 -6.103 1.00 79.56 101 VAL A N 1
ATOM 736 C CA . VAL A 1 101 ? 12.410 2.015 -5.961 1.00 79.56 101 VAL A CA 1
ATOM 737 C C . VAL A 1 101 ? 12.486 0.908 -7.016 1.00 79.56 101 VAL A C 1
ATOM 739 O O . VAL A 1 101 ? 13.533 0.735 -7.636 1.00 79.56 101 VAL A O 1
ATOM 742 N N . LEU A 1 102 ? 11.388 0.183 -7.259 1.00 75.44 102 LEU A N 1
ATOM 743 C CA . LEU A 1 102 ? 11.348 -0.930 -8.217 1.00 75.44 102 LEU A CA 1
ATOM 744 C C . LEU A 1 102 ? 11.464 -0.477 -9.678 1.00 75.44 102 LEU A C 1
ATOM 746 O O . LEU A 1 102 ? 12.096 -1.163 -10.477 1.00 75.44 102 LEU A O 1
ATOM 750 N N . LEU A 1 103 ? 10.859 0.658 -10.032 1.00 76.88 103 LEU A N 1
ATOM 751 C CA . LEU A 1 103 ? 10.819 1.179 -11.404 1.00 76.88 103 LEU A CA 1
ATOM 752 C C . LEU A 1 103 ? 11.851 2.292 -11.650 1.00 76.88 103 LEU A C 1
ATOM 754 O O . LEU A 1 103 ? 11.857 2.871 -12.734 1.00 76.88 103 LEU A O 1
ATOM 758 N N . GLN A 1 104 ? 12.682 2.617 -10.648 1.00 76.19 104 GLN A N 1
ATOM 759 C CA . GLN A 1 104 ? 13.650 3.728 -10.649 1.00 76.19 104 GLN A CA 1
ATOM 760 C C . GLN A 1 104 ? 13.087 5.045 -11.209 1.00 76.19 104 GLN A C 1
ATOM 762 O O . GLN A 1 104 ? 13.785 5.828 -11.851 1.00 76.19 104 GLN A O 1
ATOM 767 N N . SER A 1 105 ? 11.800 5.296 -10.971 1.00 78.19 105 SER A N 1
ATOM 768 C CA . SER A 1 105 ? 11.075 6.437 -11.523 1.00 78.19 105 SER A CA 1
ATOM 769 C C . SER A 1 105 ? 10.421 7.231 -10.403 1.00 78.19 105 SER A C 1
ATOM 771 O O . SER A 1 105 ? 9.592 6.717 -9.652 1.00 78.19 105 SER A O 1
ATOM 773 N N . GLY A 1 106 ? 10.769 8.518 -10.318 1.00 79.50 106 GLY A N 1
ATOM 774 C CA . GLY A 1 106 ? 10.226 9.439 -9.314 1.00 79.50 106 GLY A CA 1
ATOM 775 C C . GLY A 1 106 ? 8.730 9.730 -9.478 1.00 79.50 106 GLY A C 1
ATOM 776 O O . GLY A 1 106 ? 8.097 10.215 -8.544 1.00 79.50 106 GLY A O 1
ATOM 777 N N . VAL A 1 107 ? 8.135 9.390 -10.627 1.00 81.56 107 VAL A N 1
ATOM 778 C CA . VAL A 1 107 ? 6.702 9.602 -10.900 1.00 81.56 107 VAL A CA 1
ATOM 779 C C . VAL A 1 107 ? 5.828 8.832 -9.903 1.00 81.56 107 VAL A C 1
ATOM 781 O O . VAL A 1 107 ? 4.788 9.326 -9.469 1.00 81.56 107 VAL A O 1
ATOM 784 N N . TRP A 1 108 ? 6.282 7.658 -9.460 1.00 80.62 108 TRP A N 1
ATOM 785 C CA . TRP A 1 108 ? 5.548 6.825 -8.505 1.00 80.62 108 TRP A CA 1
ATOM 786 C C . TRP A 1 108 ? 5.569 7.372 -7.074 1.00 80.62 108 TRP A C 1
ATOM 788 O O . TRP A 1 108 ? 4.614 7.146 -6.332 1.00 80.62 108 TRP A O 1
ATOM 798 N N . LEU A 1 109 ? 6.578 8.174 -6.708 1.00 79.69 109 LEU A N 1
ATOM 799 C CA . LEU A 1 109 ? 6.558 8.921 -5.444 1.00 79.69 109 LEU A CA 1
ATOM 800 C C . LEU A 1 109 ? 5.470 9.989 -5.462 1.00 79.69 109 LEU A C 1
ATOM 802 O O . LEU A 1 109 ? 4.755 10.146 -4.477 1.00 79.69 109 LEU A O 1
ATOM 806 N N . VAL A 1 110 ? 5.313 10.691 -6.588 1.00 82.62 110 VAL A N 1
ATOM 807 C CA . VAL A 1 110 ? 4.263 11.705 -6.745 1.00 82.62 110 VAL A CA 1
ATOM 808 C C . VAL A 1 110 ? 2.885 11.049 -6.711 1.00 82.62 110 VAL A C 1
ATOM 810 O O . VAL A 1 110 ? 2.001 11.545 -6.019 1.00 82.62 110 VAL A O 1
ATOM 813 N N . ALA A 1 111 ? 2.713 9.902 -7.375 1.00 82.69 111 ALA A N 1
ATOM 814 C CA . ALA A 1 111 ? 1.472 9.131 -7.316 1.00 82.69 111 ALA A CA 1
ATOM 815 C C . ALA A 1 111 ? 1.150 8.652 -5.886 1.00 82.69 111 ALA A C 1
ATOM 817 O O . ALA A 1 111 ? 0.021 8.819 -5.422 1.00 82.69 111 ALA A O 1
ATOM 818 N N . GLY A 1 112 ? 2.140 8.124 -5.157 1.00 81.19 112 GLY A N 1
ATOM 819 C CA . GLY A 1 112 ? 1.980 7.716 -3.757 1.00 81.19 112 GLY A CA 1
ATOM 820 C C . GLY A 1 112 ? 1.653 8.885 -2.828 1.00 81.19 112 GLY A C 1
ATOM 821 O O . GLY A 1 112 ? 0.750 8.784 -1.994 1.00 81.19 112 GLY A O 1
ATOM 822 N N . ALA A 1 113 ? 2.329 10.024 -3.000 1.00 84.00 113 ALA A N 1
ATOM 823 C CA . ALA A 1 113 ? 2.062 11.245 -2.245 1.00 84.00 113 ALA A CA 1
ATOM 824 C C . ALA A 1 113 ? 0.659 11.797 -2.541 1.00 84.00 113 ALA A C 1
ATOM 826 O O . ALA A 1 113 ? -0.085 12.105 -1.612 1.00 84.00 113 ALA A O 1
ATOM 827 N N . ALA A 1 114 ? 0.259 11.847 -3.814 1.00 85.56 114 ALA A N 1
ATOM 828 C CA . ALA A 1 114 ? -1.082 12.259 -4.219 1.00 85.56 114 ALA A CA 1
ATOM 829 C C . ALA A 1 114 ? -2.156 11.337 -3.620 1.00 85.56 114 ALA A C 1
ATOM 831 O O . ALA A 1 114 ? -3.129 11.826 -3.049 1.00 85.56 114 ALA A O 1
ATOM 832 N N . GLY A 1 115 ? -1.945 10.016 -3.660 1.00 81.56 115 GLY A N 1
ATOM 833 C CA . GLY A 1 115 ? -2.833 9.039 -3.025 1.00 81.56 115 GLY A CA 1
ATOM 834 C C . GLY A 1 115 ? -2.930 9.231 -1.510 1.00 81.56 115 GLY A C 1
ATOM 835 O O . GLY A 1 115 ? -4.025 9.227 -0.958 1.00 81.56 115 GLY A O 1
ATOM 836 N N . THR A 1 116 ? -1.805 9.494 -0.845 1.00 82.75 116 THR A N 1
ATOM 837 C CA . THR A 1 116 ? -1.751 9.785 0.600 1.00 82.75 116 THR A CA 1
ATOM 838 C C . THR A 1 116 ? -2.581 11.023 0.944 1.00 82.75 116 THR A C 1
ATOM 840 O O . THR A 1 116 ? -3.404 10.987 1.861 1.00 82.75 116 THR A O 1
ATOM 843 N N . VAL A 1 117 ? -2.420 12.107 0.177 1.00 84.81 117 VAL A N 1
ATOM 844 C CA . VAL A 1 117 ? -3.206 13.340 0.341 1.00 84.81 117 VAL A CA 1
ATOM 845 C C . VAL A 1 117 ? -4.688 13.071 0.100 1.00 84.81 117 VAL A C 1
ATOM 847 O O . VAL A 1 117 ? -5.525 13.559 0.855 1.00 84.81 117 VAL A O 1
ATOM 850 N N . MET A 1 118 ? -5.022 12.265 -0.908 1.00 82.12 118 MET A N 1
ATOM 851 C CA . MET A 1 118 ? -6.403 11.933 -1.246 1.00 82.12 118 MET A CA 1
ATOM 852 C C . MET A 1 118 ? -7.075 11.082 -0.161 1.00 82.12 118 MET A C 1
ATOM 854 O O . MET A 1 118 ? -8.220 11.356 0.192 1.00 82.12 118 MET A O 1
ATOM 858 N N . VAL A 1 119 ? -6.360 10.120 0.433 1.00 83.06 119 VAL A N 1
ATOM 859 C CA . VAL A 1 119 ? -6.844 9.340 1.586 1.00 83.06 119 VAL A CA 1
ATOM 860 C C . VAL A 1 119 ? -7.074 10.253 2.789 1.00 83.06 119 VAL A C 1
ATOM 862 O O . VAL A 1 119 ? -8.154 10.228 3.376 1.00 83.06 119 VAL A O 1
ATOM 865 N N . MET A 1 120 ? -6.117 11.128 3.107 1.00 79.56 120 MET A N 1
ATOM 866 C CA . MET A 1 120 ? -6.280 12.093 4.199 1.00 79.56 120 MET A CA 1
ATOM 867 C C . MET A 1 120 ? -7.443 13.065 3.956 1.00 79.56 120 MET A C 1
ATOM 869 O O . MET A 1 120 ? -8.172 13.394 4.891 1.00 79.56 120 MET A O 1
ATOM 873 N N . ALA A 1 121 ? -7.638 13.521 2.717 1.00 81.31 121 ALA A N 1
A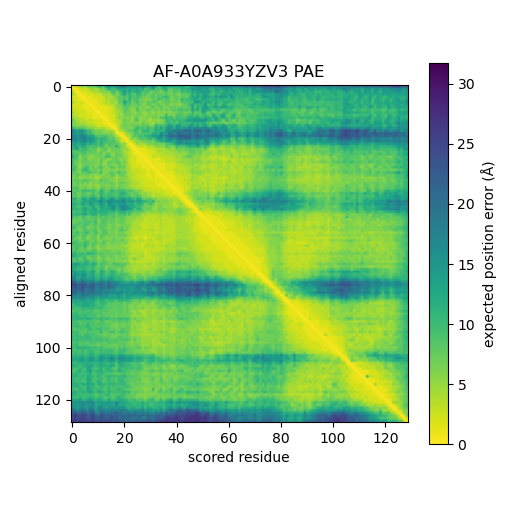TOM 874 C CA . ALA A 1 121 ? -8.745 14.395 2.345 1.00 81.31 121 ALA A CA 1
ATOM 875 C C . ALA A 1 121 ? -10.097 13.668 2.422 1.00 81.31 121 ALA A C 1
ATOM 877 O O . ALA A 1 121 ? -11.052 14.213 2.972 1.00 81.31 121 ALA A O 1
ATOM 878 N N . GLY A 1 122 ? -10.172 12.424 1.942 1.00 75.56 122 GLY A N 1
ATOM 879 C CA . GLY A 1 122 ? -11.388 11.608 1.989 1.00 75.56 122 GLY A CA 1
ATOM 880 C C . GLY A 1 122 ? -11.824 11.281 3.417 1.00 75.56 122 GLY A C 1
ATOM 881 O O . GLY A 1 122 ? -13.008 11.358 3.741 1.00 75.56 122 GLY A O 1
ATOM 882 N N . GLN A 1 123 ? -10.867 11.027 4.310 1.00 73.56 123 GLN A N 1
ATOM 883 C CA . GLN A 1 123 ? -11.147 10.748 5.722 1.00 73.56 123 GLN A CA 1
ATOM 884 C C . GLN A 1 123 ? -11.579 11.979 6.526 1.00 73.56 123 GLN A C 1
ATOM 886 O O . GLN A 1 123 ? -12.102 11.839 7.629 1.00 73.56 123 GLN A O 1
ATOM 891 N N . ARG A 1 124 ? -11.422 13.192 5.977 1.00 68.44 124 ARG A N 1
ATOM 892 C CA . ARG A 1 124 ? -12.058 14.394 6.537 1.00 68.44 124 ARG A CA 1
ATOM 893 C C . ARG A 1 124 ? -13.549 14.481 6.212 1.00 68.44 124 ARG A C 1
ATOM 895 O O . ARG A 1 124 ? -14.256 15.184 6.927 1.00 68.44 124 ARG A O 1
ATOM 902 N N . TYR A 1 125 ? -14.012 13.805 5.158 1.00 66.12 125 TYR A N 1
ATOM 903 C CA . TYR A 1 125 ? -15.406 13.857 4.708 1.00 66.12 125 TYR A CA 1
ATOM 904 C C . TYR A 1 125 ? -16.246 12.699 5.255 1.00 66.12 125 TYR A C 1
ATOM 906 O O . TYR A 1 125 ? -17.395 12.901 5.632 1.00 66.12 125 TYR A O 1
ATOM 914 N N . VAL A 1 126 ? -15.659 11.504 5.357 1.00 61.41 126 VAL A N 1
ATOM 915 C CA . VAL A 1 126 ? -16.294 10.333 5.974 1.00 61.41 126 VAL A CA 1
ATOM 916 C C . VAL A 1 126 ? -15.544 10.024 7.264 1.00 61.41 126 VAL A C 1
ATOM 918 O O . VAL A 1 126 ? -14.514 9.347 7.253 1.00 61.41 126 VAL A O 1
ATOM 921 N N . ARG A 1 127 ? -16.031 10.576 8.380 1.00 54.78 127 ARG A N 1
ATOM 922 C CA . ARG A 1 127 ? -15.646 10.080 9.704 1.00 54.78 127 ARG A CA 1
ATOM 923 C C . ARG A 1 127 ? -16.185 8.655 9.797 1.00 54.78 127 ARG A C 1
ATOM 925 O O . ARG A 1 127 ? -17.345 8.427 9.484 1.00 54.78 127 ARG A O 1
ATOM 932 N N . GLY A 1 128 ? -15.310 7.700 10.104 1.00 53.34 128 GLY A N 1
ATOM 933 C CA . GLY A 1 128 ? -15.747 6.347 10.422 1.00 53.34 128 GLY A CA 1
ATOM 934 C C . GLY A 1 128 ? -16.561 6.429 11.702 1.00 53.34 128 GLY A C 1
ATOM 935 O O . GLY A 1 128 ? -15.973 6.640 12.760 1.00 53.34 128 GLY A O 1
ATOM 936 N N . ASP A 1 129 ? -17.881 6.383 11.554 1.00 41.53 129 ASP A N 1
ATOM 937 C CA . ASP A 1 129 ? -18.829 6.220 12.652 1.00 41.53 129 ASP A CA 1
ATOM 938 C C . ASP A 1 129 ? -18.738 4.795 13.222 1.00 41.53 129 ASP A C 1
ATOM 940 O O . ASP A 1 129 ? -18.582 3.839 12.419 1.00 41.53 129 ASP A O 1
#

Solvent-accessible surface area (backbone atoms only — not comparable to full-atom values): 6947 Å² total; per-residue (Å²): 114,70,56,56,53,54,38,52,50,44,51,54,50,32,66,72,50,47,82,86,43,82,63,34,57,58,41,52,22,48,38,54,27,41,48,44,50,36,51,32,40,71,75,67,70,48,77,53,70,67,51,55,48,50,22,49,51,52,27,52,49,47,51,51,50,50,52,51,48,52,53,43,73,71,39,96,68,64,71,98,56,76,57,63,61,52,52,57,20,45,51,34,38,51,52,11,48,48,48,17,66,75,65,74,34,71,66,33,41,52,52,10,49,52,46,21,53,50,45,52,54,49,51,72,73,53,68,87,126